Protein AF-A0A4Q0IH28-F1 (afdb_monomer_lite)

Secondary structure (DSSP, 8-state):
--TT--EEETTTTSHHHHHHHHHHHHTT---EEE--TTT--TT-HHHHHHHHHHH--SEEE-

Radius of gyration: 11.56 Å; chains: 1; bounding box: 24×15×33 Å

Foldseek 3Di:
DDLAAAEEEEPCVDPVNVVVVVVNVVVNRDRYDYDDCVQAVPVDPVSVVVCCVVRVGPYYHD

pLDDT: mean 96.71, std 3.34, range [76.31, 98.56]

Structure (mmCIF, N/CA/C/O backbone):
data_AF-A0A4Q0IH28-F1
#
_entry.id   AF-A0A4Q0IH28-F1
#
loop_
_atom_site.group_PDB
_atom_site.id
_atom_site.type_symbol
_atom_site.label_atom_id
_atom_site.label_alt_id
_atom_site.label_comp_id
_atom_site.label_asym_id
_atom_site.label_entity_id
_atom_site.label_seq_id
_atom_site.pdbx_PDB_ins_code
_atom_site.Cartn_x
_atom_site.Cartn_y
_atom_site.Cartn_z
_atom_site.occupancy
_atom_site.B_iso_or_equiv
_atom_site.auth_seq_id
_atom_site.auth_comp_id
_atom_site.auth_asym_id
_atom_site.auth_atom_id
_atom_site.pdbx_PDB_model_num
ATOM 1 N N . MET A 1 1 ? -11.958 8.661 9.522 1.00 76.31 1 MET A N 1
ATOM 2 C CA . MET A 1 1 ? -11.772 7.282 9.023 1.00 76.31 1 MET A CA 1
ATOM 3 C C . MET A 1 1 ? -12.182 6.340 10.148 1.00 76.31 1 MET A C 1
ATOM 5 O O . MET A 1 1 ? -11.967 6.689 11.302 1.00 76.31 1 MET A O 1
ATOM 9 N N . HIS A 1 2 ? -12.812 5.206 9.852 1.00 88.31 2 HIS A N 1
ATOM 10 C CA . HIS A 1 2 ? -13.074 4.157 10.849 1.00 88.31 2 HIS A CA 1
ATOM 11 C C . HIS A 1 2 ? -11.859 3.223 10.956 1.00 88.31 2 HIS A C 1
ATOM 13 O O . HIS A 1 2 ? -11.162 3.038 9.961 1.00 88.31 2 HIS A O 1
ATOM 19 N N . HIS A 1 3 ? -11.615 2.591 12.106 1.00 91.44 3 HIS A N 1
ATOM 20 C CA . HIS A 1 3 ? -10.466 1.683 12.294 1.00 91.44 3 HIS A CA 1
ATOM 21 C C . HIS A 1 3 ? -10.428 0.507 11.296 1.00 91.44 3 HIS A C 1
ATOM 23 O O . HIS A 1 3 ? -9.352 0.027 10.940 1.00 91.44 3 HIS A O 1
ATOM 29 N N . ALA A 1 4 ? -11.596 0.105 10.785 1.00 93.75 4 ALA A N 1
ATOM 30 C CA . ALA A 1 4 ? -11.746 -0.931 9.764 1.00 93.75 4 ALA A CA 1
ATOM 31 C C . ALA A 1 4 ? -11.615 -0.424 8.311 1.00 93.75 4 ALA A C 1
ATOM 33 O O . ALA A 1 4 ? -11.670 -1.242 7.389 1.00 93.75 4 ALA A O 1
ATOM 34 N N . SER A 1 5 ? -11.460 0.893 8.094 1.00 96.75 5 SER A N 1
ATOM 35 C CA . SER A 1 5 ? -11.409 1.455 6.734 1.00 96.75 5 SER A CA 1
ATOM 36 C C . SER A 1 5 ? -10.230 0.865 5.975 1.00 96.75 5 SER A C 1
ATOM 38 O O . SER A 1 5 ? -9.135 0.786 6.536 1.00 96.75 5 SER A O 1
ATOM 40 N N . LYS A 1 6 ? -10.419 0.490 4.709 1.00 98.25 6 LYS A N 1
ATOM 41 C CA . LYS A 1 6 ? -9.308 -0.029 3.903 1.00 98.25 6 LYS A CA 1
ATOM 42 C C . LYS A 1 6 ? -8.424 1.119 3.413 1.00 98.25 6 LYS A C 1
ATOM 44 O O . LYS A 1 6 ? -8.884 1.982 2.667 1.00 98.25 6 LYS A O 1
ATOM 49 N N . ILE A 1 7 ? -7.156 1.128 3.819 1.00 98.56 7 ILE A N 1
ATOM 50 C CA . ILE A 1 7 ? -6.209 2.216 3.535 1.00 98.56 7 ILE A CA 1
ATOM 51 C C . ILE A 1 7 ? -5.060 1.686 2.684 1.00 98.56 7 ILE A C 1
ATOM 53 O O . ILE A 1 7 ? -4.334 0.800 3.125 1.00 98.56 7 ILE A O 1
ATOM 57 N N . TYR A 1 8 ? -4.844 2.261 1.502 1.00 98.56 8 TYR A N 1
ATOM 58 C CA . TYR A 1 8 ? -3.654 1.991 0.698 1.00 98.56 8 TYR A CA 1
ATOM 59 C C . TYR A 1 8 ? -2.555 3.021 0.986 1.00 98.56 8 TYR A C 1
ATOM 61 O O . TYR A 1 8 ? -2.791 4.228 0.920 1.00 98.56 8 TYR A O 1
ATOM 69 N N . VAL A 1 9 ? -1.343 2.549 1.289 1.00 98.38 9 VAL A N 1
ATOM 70 C CA . VAL A 1 9 ? -0.151 3.399 1.442 1.00 98.38 9 VAL A CA 1
ATOM 71 C C . VAL A 1 9 ? 0.863 3.037 0.358 1.00 98.38 9 VAL A C 1
ATOM 73 O O . VAL A 1 9 ? 1.526 1.994 0.426 1.00 98.38 9 VAL A O 1
ATOM 76 N N . ALA A 1 10 ? 0.997 3.902 -0.646 1.00 97.12 10 ALA A N 1
ATOM 77 C CA . ALA A 1 10 ? 2.057 3.797 -1.639 1.00 97.12 10 ALA A CA 1
ATOM 78 C C . ALA A 1 10 ? 3.416 4.145 -1.009 1.00 97.12 10 ALA A C 1
ATOM 80 O O . ALA A 1 10 ? 3.504 4.807 0.024 1.00 97.12 10 ALA A O 1
ATOM 81 N N . GLY A 1 11 ? 4.509 3.633 -1.584 1.00 96.44 11 GLY A N 1
ATOM 82 C CA . GLY A 1 11 ? 5.855 3.955 -1.094 1.00 96.44 11 GLY A CA 1
ATOM 83 C C . GLY A 1 11 ? 6.126 3.544 0.365 1.00 96.44 11 GLY A C 1
ATOM 84 O O . GLY A 1 11 ? 7.013 4.106 1.003 1.00 96.44 11 GLY A O 1
ATOM 85 N N . HIS A 1 12 ? 5.402 2.554 0.904 1.00 97.44 12 HIS A N 1
ATOM 86 C CA . HIS A 1 12 ? 5.431 2.146 2.321 1.00 97.44 12 HIS A CA 1
ATOM 87 C C . HIS A 1 12 ? 6.813 1.762 2.894 1.00 97.44 12 HIS A C 1
ATOM 89 O O . HIS A 1 12 ? 6.969 1.678 4.109 1.00 97.44 12 HIS A O 1
ATOM 95 N N . ARG A 1 13 ? 7.819 1.518 2.042 1.00 96.31 13 ARG A N 1
ATOM 96 C CA . ARG A 1 13 ? 9.212 1.226 2.443 1.00 96.31 13 ARG A CA 1
ATOM 97 C C . ARG A 1 13 ? 10.114 2.464 2.498 1.00 96.31 13 ARG A C 1
ATOM 99 O O . ARG A 1 13 ? 11.236 2.369 2.981 1.00 96.31 13 ARG A O 1
ATOM 106 N N . GLY A 1 14 ? 9.650 3.601 1.984 1.00 96.31 14 GLY A N 1
ATOM 107 C CA . GLY A 1 14 ? 10.355 4.876 2.064 1.00 96.31 14 GLY A CA 1
ATOM 108 C C . GLY A 1 14 ? 10.208 5.535 3.437 1.00 96.31 14 GLY A C 1
ATOM 109 O O . GLY A 1 14 ? 9.430 5.092 4.280 1.00 96.31 14 GLY A O 1
ATOM 110 N N . MET A 1 15 ? 10.933 6.636 3.647 1.00 96.44 15 MET A N 1
ATOM 111 C CA . MET A 1 15 ? 10.965 7.362 4.925 1.00 96.44 15 MET A CA 1
ATOM 112 C C . MET A 1 15 ? 9.566 7.776 5.409 1.00 96.44 15 MET A C 1
ATOM 114 O O . MET A 1 15 ? 9.213 7.541 6.565 1.00 96.44 15 MET A O 1
ATOM 118 N N . VAL A 1 16 ? 8.761 8.357 4.514 1.00 97.31 16 VAL A N 1
ATOM 119 C CA . VAL A 1 16 ? 7.417 8.856 4.838 1.00 97.31 16 VAL A CA 1
ATOM 120 C C . VAL A 1 16 ? 6.413 7.708 4.919 1.00 97.31 16 VAL A C 1
ATOM 122 O O . VAL A 1 16 ? 5.729 7.572 5.930 1.00 97.31 16 VAL A O 1
ATOM 125 N N . GLY A 1 17 ? 6.371 6.829 3.913 1.00 97.62 17 GLY A N 1
ATOM 126 C CA . GLY A 1 17 ? 5.434 5.703 3.882 1.00 97.62 17 GLY A CA 1
ATOM 127 C C . GLY A 1 17 ? 5.565 4.781 5.099 1.00 97.62 17 GLY A C 1
ATOM 128 O O . GLY A 1 17 ? 4.559 4.412 5.705 1.00 97.62 17 GLY A O 1
ATOM 129 N N . ALA A 1 18 ? 6.794 4.484 5.537 1.00 97.81 18 ALA A N 1
ATOM 130 C CA . ALA A 1 18 ? 7.025 3.671 6.731 1.00 97.81 18 ALA A CA 1
ATOM 131 C C . ALA A 1 18 ? 6.546 4.367 8.018 1.00 97.81 18 ALA A C 1
ATOM 133 O O . ALA A 1 18 ? 6.049 3.709 8.938 1.00 97.81 18 ALA A O 1
ATOM 134 N N . ALA A 1 19 ? 6.675 5.696 8.099 1.00 98.31 19 ALA A N 1
ATOM 135 C CA . ALA A 1 19 ? 6.157 6.477 9.218 1.00 98.31 19 ALA A CA 1
ATOM 136 C C . ALA A 1 19 ? 4.623 6.514 9.234 1.00 98.31 19 ALA A C 1
ATOM 138 O O . ALA A 1 19 ? 4.039 6.325 10.299 1.00 98.31 19 ALA A O 1
ATOM 139 N N . ILE A 1 20 ? 3.986 6.665 8.069 1.00 98.25 20 ILE A N 1
ATOM 140 C CA . ILE A 1 20 ? 2.525 6.624 7.925 1.00 98.25 20 ILE A CA 1
ATOM 141 C C . ILE A 1 20 ? 1.985 5.264 8.371 1.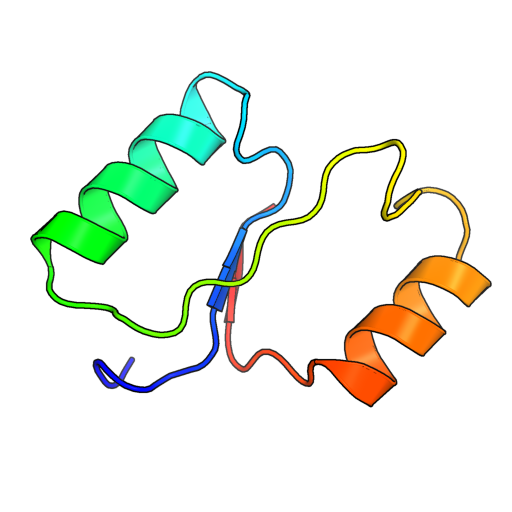00 98.25 20 ILE A C 1
ATOM 143 O O . ILE A 1 20 ? 1.101 5.216 9.220 1.00 98.25 20 ILE A O 1
ATOM 147 N N . VAL A 1 21 ? 2.543 4.151 7.876 1.00 98.25 21 VAL A N 1
ATOM 148 C CA . VAL A 1 21 ? 2.088 2.807 8.278 1.00 98.25 21 VAL A CA 1
ATOM 149 C C . VAL A 1 21 ? 2.247 2.594 9.784 1.00 98.25 21 VAL A C 1
ATOM 151 O O . VAL A 1 21 ? 1.341 2.064 10.430 1.00 98.25 21 VAL A O 1
ATOM 154 N N . ARG A 1 22 ? 3.375 3.019 10.369 1.00 98.19 22 ARG A N 1
ATOM 155 C CA . ARG A 1 22 ? 3.598 2.928 11.820 1.00 98.19 22 ARG A CA 1
ATOM 156 C C . ARG A 1 22 ? 2.555 3.726 12.600 1.00 98.19 22 ARG A C 1
ATOM 158 O O . ARG A 1 22 ? 2.037 3.222 13.591 1.00 98.19 22 ARG A O 1
ATOM 165 N N . GLU A 1 23 ? 2.249 4.940 12.157 1.00 98.25 23 GLU A N 1
ATOM 166 C CA . GLU A 1 23 ? 1.293 5.818 12.827 1.00 98.25 23 GLU A CA 1
ATOM 167 C C . GLU A 1 23 ? -0.149 5.315 12.695 1.00 98.25 23 GLU A C 1
ATOM 169 O O . GLU A 1 23 ? -0.866 5.268 13.690 1.00 98.25 23 GLU A O 1
ATOM 174 N N . LEU A 1 24 ? -0.555 4.842 11.514 1.00 98.19 24 LEU A N 1
ATOM 175 C CA . LEU A 1 24 ? -1.865 4.220 11.309 1.00 98.19 24 LEU A CA 1
ATOM 176 C C . LEU A 1 24 ? -2.045 2.997 12.220 1.00 98.19 24 LEU A C 1
ATOM 178 O O . LEU A 1 24 ? -3.053 2.880 12.913 1.00 98.19 24 LEU A O 1
ATOM 182 N N . ARG A 1 25 ? -1.033 2.128 12.315 1.00 97.50 25 ARG A N 1
ATOM 183 C CA . ARG A 1 25 ? -1.066 0.998 13.258 1.00 97.50 25 ARG A CA 1
ATOM 184 C C . ARG A 1 25 ? -1.141 1.462 14.712 1.00 97.50 25 ARG A C 1
ATOM 186 O O . ARG A 1 25 ? -1.915 0.907 15.483 1.00 97.50 25 ARG A O 1
ATOM 193 N N . ARG A 1 26 ? -0.383 2.499 15.089 1.00 98.31 26 ARG A N 1
ATOM 194 C CA . ARG A 1 26 ? -0.415 3.086 16.442 1.00 98.31 26 ARG A CA 1
ATOM 195 C C . ARG A 1 26 ? -1.799 3.640 16.797 1.00 98.31 26 ARG A C 1
ATOM 197 O O . ARG A 1 26 ? -2.199 3.568 17.953 1.00 98.31 26 ARG A O 1
ATOM 204 N N . GLN A 1 27 ? -2.521 4.174 15.815 1.00 97.56 27 GLN A N 1
ATOM 205 C CA . GLN A 1 27 ? -3.896 4.653 15.964 1.00 97.56 27 GLN A CA 1
ATOM 206 C C . GLN A 1 27 ? -4.948 3.532 15.897 1.00 97.56 27 GLN A C 1
ATOM 208 O O . GLN A 1 27 ? -6.132 3.823 16.009 1.00 97.56 27 GLN A O 1
ATOM 213 N N . GLY A 1 28 ? -4.554 2.265 15.725 1.00 97.75 28 GLY A N 1
ATOM 214 C CA . GLY A 1 28 ? -5.477 1.128 15.700 1.00 97.75 28 GLY A CA 1
ATOM 215 C C . GLY A 1 28 ? -6.155 0.888 14.351 1.00 97.75 28 GLY A C 1
ATOM 216 O O . GLY A 1 28 ? -7.221 0.289 14.315 1.00 97.75 28 GLY A O 1
ATOM 217 N N . TYR A 1 29 ? -5.594 1.375 13.240 1.00 98.19 29 TYR A N 1
ATOM 218 C CA . TYR A 1 29 ? -6.048 0.951 11.913 1.00 98.19 29 TYR A CA 1
ATOM 219 C C . TYR A 1 29 ? -5.470 -0.420 11.578 1.00 98.19 2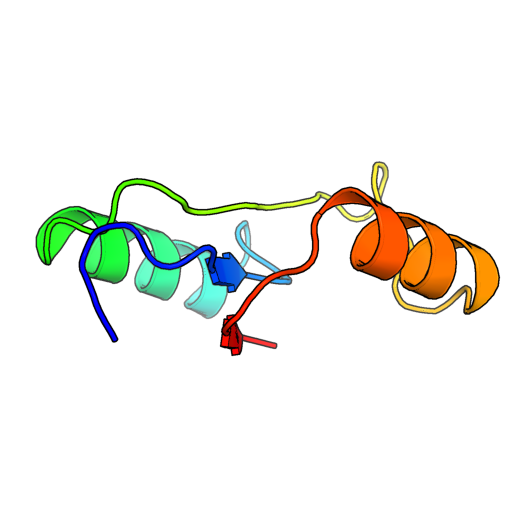9 TYR A C 1
ATOM 221 O O . TYR A 1 29 ? -4.254 -0.623 11.616 1.00 98.19 29 TYR A O 1
ATOM 229 N N . GLU A 1 30 ? -6.348 -1.347 11.214 1.00 95.62 30 GLU A N 1
ATOM 230 C CA . GLU A 1 30 ? -5.982 -2.751 10.998 1.00 95.62 30 GLU A CA 1
ATOM 231 C C . GLU A 1 30 ? -5.925 -3.111 9.508 1.00 95.62 30 GLU A C 1
ATOM 233 O O . GLU A 1 30 ? -5.116 -3.937 9.088 1.00 95.62 30 GLU A O 1
ATOM 238 N N . ASN A 1 31 ? -6.737 -2.443 8.685 1.00 97.69 31 ASN A N 1
ATOM 239 C CA . ASN A 1 31 ? -6.934 -2.770 7.275 1.00 97.69 31 ASN A CA 1
ATOM 240 C C . ASN A 1 31 ? -6.038 -1.922 6.353 1.00 97.69 31 ASN A C 1
ATOM 242 O O . ASN A 1 31 ? -6.506 -1.115 5.548 1.00 97.69 31 ASN A O 1
ATOM 246 N N . ILE A 1 32 ? -4.722 -2.071 6.517 1.00 98.19 32 ILE A N 1
ATOM 247 C CA . ILE A 1 32 ? -3.715 -1.332 5.746 1.00 98.19 32 ILE A CA 1
ATOM 248 C C . ILE A 1 32 ? -3.180 -2.224 4.624 1.00 98.19 32 ILE A C 1
ATOM 250 O O . ILE A 1 32 ? -2.547 -3.248 4.880 1.00 98.19 32 ILE A O 1
ATOM 254 N N . VAL A 1 33 ? -3.381 -1.794 3.383 1.00 98.12 33 VAL A N 1
ATOM 255 C CA . VAL A 1 33 ? -2.875 -2.440 2.172 1.00 98.12 33 VAL A CA 1
ATOM 256 C C . VAL A 1 33 ? -1.616 -1.717 1.711 1.00 98.12 33 VAL A C 1
ATOM 258 O O . VAL A 1 33 ? -1.556 -0.489 1.641 1.00 98.12 33 VAL A O 1
ATOM 261 N N . THR A 1 34 ? -0.592 -2.484 1.357 1.00 98.00 34 THR A N 1
ATOM 262 C CA . THR A 1 34 ? 0.640 -1.959 0.767 1.00 98.00 34 THR A CA 1
ATOM 263 C C . THR A 1 34 ? 1.063 -2.814 -0.417 1.00 98.00 34 THR A C 1
ATOM 265 O O . THR A 1 34 ? 0.785 -4.015 -0.452 1.00 98.00 34 THR A O 1
ATOM 268 N N . ARG A 1 35 ? 1.767 -2.203 -1.371 1.00 97.75 35 ARG A N 1
ATOM 269 C CA . ARG A 1 35 ? 2.413 -2.897 -2.489 1.00 97.75 35 ARG A CA 1
ATOM 270 C C . ARG A 1 35 ? 3.825 -2.370 -2.688 1.00 97.75 35 ARG A C 1
ATOM 272 O O . ARG A 1 35 ? 4.104 -1.189 -2.457 1.00 97.75 35 ARG A O 1
ATOM 279 N N . THR A 1 36 ? 4.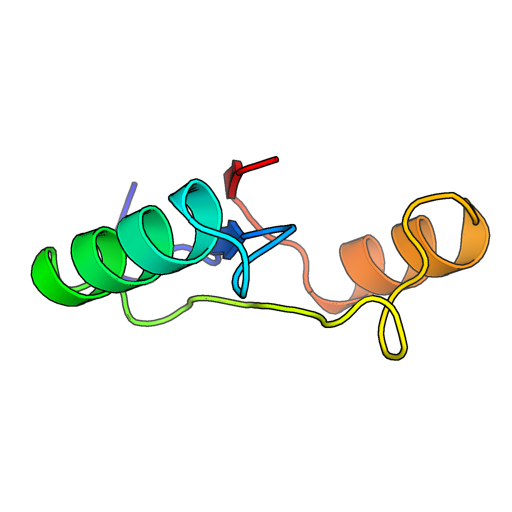732 -3.262 -3.046 1.00 96.69 36 THR A N 1
ATOM 280 C CA . THR A 1 36 ? 6.061 -2.918 -3.548 1.00 96.69 36 THR A CA 1
ATOM 281 C C . THR A 1 36 ? 5.977 -2.544 -5.022 1.00 96.69 36 THR A C 1
ATOM 283 O O . THR A 1 36 ? 5.025 -2.913 -5.700 1.00 96.69 36 THR A O 1
ATOM 286 N N . HIS A 1 37 ? 7.011 -1.884 -5.543 1.00 93.25 37 HIS A N 1
ATOM 287 C CA . HIS A 1 37 ? 7.103 -1.592 -6.977 1.00 93.25 37 HIS A CA 1
ATOM 288 C C . HIS A 1 37 ? 7.066 -2.863 -7.851 1.00 93.25 37 HIS A C 1
ATOM 290 O O . HIS A 1 37 ? 6.642 -2.815 -8.998 1.00 93.25 37 HIS A O 1
ATOM 296 N N . ALA A 1 38 ? 7.523 -4.008 -7.328 1.00 95.19 38 ALA A N 1
ATOM 297 C CA . ALA A 1 38 ? 7.474 -5.275 -8.057 1.00 95.19 38 ALA A CA 1
ATOM 298 C C . ALA A 1 38 ? 6.064 -5.892 -8.085 1.00 95.19 38 ALA A C 1
ATOM 300 O O . ALA A 1 38 ? 5.758 -6.661 -8.987 1.00 95.19 38 ALA A O 1
ATOM 301 N N . GLU A 1 39 ? 5.220 -5.570 -7.103 1.00 97.12 39 GLU A N 1
ATOM 302 C CA . GLU A 1 39 ? 3.843 -6.075 -7.006 1.00 97.12 39 GLU A CA 1
ATOM 303 C C . GLU A 1 39 ? 2.830 -5.143 -7.684 1.00 97.12 39 GLU A C 1
ATOM 305 O O . GLU A 1 39 ? 1.761 -5.593 -8.082 1.00 97.12 39 GLU A O 1
ATOM 310 N N . LEU A 1 40 ? 3.141 -3.848 -7.777 1.00 97.12 40 LEU A N 1
ATOM 311 C CA . LEU A 1 40 ? 2.312 -2.838 -8.425 1.00 97.12 40 LEU A CA 1
ATOM 312 C C . LEU A 1 40 ? 3.202 -1.745 -9.020 1.00 97.12 40 LEU A C 1
ATOM 314 O O . LEU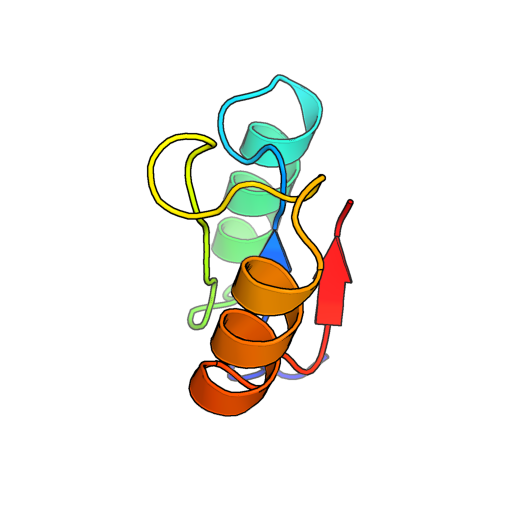 A 1 40 ? 3.832 -0.973 -8.291 1.00 97.12 40 LEU A O 1
ATOM 318 N N . ASP A 1 41 ? 3.212 -1.659 -10.346 1.00 96.56 41 ASP A N 1
ATOM 319 C CA . ASP A 1 41 ? 3.861 -0.574 -11.071 1.00 96.56 41 ASP A CA 1
ATOM 320 C C . ASP A 1 41 ? 2.876 0.582 -11.260 1.00 96.56 41 ASP A C 1
ATOM 322 O O . ASP A 1 41 ? 2.008 0.553 -12.131 1.00 96.56 41 ASP A O 1
ATOM 326 N N . LEU A 1 42 ? 3.026 1.625 -10.442 1.00 95.81 42 LEU A N 1
ATOM 327 C CA . LEU A 1 42 ? 2.150 2.801 -10.461 1.00 95.81 42 LEU A CA 1
ATOM 328 C C . LEU A 1 42 ? 2.245 3.623 -11.757 1.00 95.81 42 LEU A C 1
ATOM 330 O O . LEU A 1 42 ? 1.418 4.506 -11.970 1.00 95.81 42 LEU A O 1
ATOM 334 N N . THR A 1 43 ? 3.230 3.356 -12.620 1.00 96.06 43 THR A N 1
ATOM 335 C CA . THR A 1 43 ? 3.339 4.003 -13.936 1.00 96.06 43 THR A CA 1
ATOM 336 C C . THR A 1 43 ? 2.514 3.291 -15.010 1.00 96.06 43 THR A C 1
ATOM 338 O O . THR A 1 43 ? 2.243 3.869 -16.064 1.00 96.06 43 THR A O 1
ATOM 341 N N . ARG A 1 44 ? 2.073 2.051 -14.745 1.00 97.81 44 ARG A N 1
ATOM 342 C CA . ARG A 1 44 ? 1.253 1.247 -15.654 1.00 97.81 44 ARG A CA 1
ATOM 343 C C . ARG A 1 44 ? -0.216 1.317 -15.249 1.00 97.81 44 ARG A C 1
ATOM 345 O O . ARG A 1 44 ? -0.640 0.722 -14.265 1.00 97.81 44 ARG A O 1
ATOM 352 N N . GLN A 1 45 ? -1.014 2.006 -16.061 1.00 98.06 45 GLN A N 1
ATOM 353 C CA . GLN A 1 45 ? -2.435 2.239 -15.786 1.00 98.06 45 GLN A CA 1
ATOM 354 C C . GLN A 1 45 ? -3.236 0.945 -15.580 1.00 98.06 45 GLN A C 1
ATOM 356 O O . GLN A 1 45 ? -4.014 0.869 -14.637 1.00 98.06 45 GLN A O 1
ATOM 361 N N . ALA A 1 46 ? -3.009 -0.081 -16.404 1.00 98.31 46 ALA A N 1
ATOM 362 C CA . ALA A 1 46 ? -3.716 -1.357 -16.281 1.00 98.31 46 ALA A CA 1
ATOM 363 C C . ALA A 1 46 ? -3.464 -2.048 -14.925 1.00 98.31 46 ALA A C 1
ATOM 365 O O . ALA A 1 46 ? -4.390 -2.605 -14.339 1.00 98.31 46 ALA A O 1
ATOM 366 N N . ASP A 1 47 ? -2.235 -1.970 -14.401 1.00 98.00 47 ASP A N 1
ATOM 367 C CA . ASP A 1 47 ? -1.885 -2.532 -13.092 1.00 98.00 47 ASP A CA 1
ATOM 368 C C . ASP A 1 47 ? -2.609 -1.771 -11.967 1.00 98.00 47 ASP A C 1
ATOM 370 O O . ASP A 1 47 ? -3.148 -2.381 -11.044 1.00 98.00 47 ASP A O 1
ATOM 374 N N . VAL A 1 48 ? -2.667 -0.436 -12.065 1.00 97.56 48 VAL A N 1
ATOM 375 C CA . VAL A 1 48 ? -3.385 0.422 -11.110 1.00 97.56 48 VAL A CA 1
ATOM 376 C C . VAL A 1 48 ? -4.888 0.153 -11.153 1.00 97.56 48 VAL A C 1
ATOM 378 O O . VAL A 1 48 ? -5.505 -0.021 -10.106 1.00 97.56 48 VAL A O 1
ATOM 381 N N . GLU A 1 49 ? -5.488 0.073 -12.339 1.00 98.38 49 GLU A N 1
ATOM 382 C CA . GL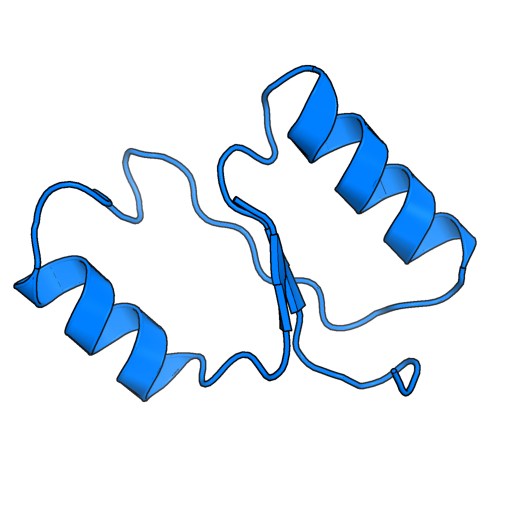U A 1 49 ? -6.918 -0.204 -12.503 1.00 98.38 49 GLU A CA 1
ATOM 383 C C . GLU A 1 49 ? -7.303 -1.563 -11.913 1.00 98.38 49 GLU A C 1
ATOM 385 O O . GLU A 1 49 ? -8.261 -1.644 -11.142 1.00 98.38 49 GLU A O 1
ATOM 390 N N . ALA A 1 50 ? -6.525 -2.610 -12.205 1.00 98.31 50 ALA A N 1
ATOM 391 C CA . ALA A 1 50 ? -6.740 -3.938 -11.638 1.00 98.31 50 ALA A CA 1
ATOM 392 C C . ALA A 1 50 ? -6.627 -3.922 -10.105 1.00 98.31 50 ALA A C 1
ATOM 394 O O . ALA A 1 50 ? -7.516 -4.420 -9.413 1.00 98.31 50 ALA A O 1
ATOM 395 N N . PHE A 1 51 ? -5.585 -3.277 -9.571 1.00 98.31 51 PHE A N 1
ATOM 396 C CA . PHE A 1 51 ? -5.376 -3.145 -8.131 1.00 98.31 51 PHE A CA 1
ATOM 397 C C . PHE A 1 51 ? -6.530 -2.411 -7.435 1.00 98.31 51 PHE A C 1
ATOM 399 O O . PHE A 1 51 ? -7.028 -2.875 -6.411 1.00 98.31 51 PHE A O 1
ATOM 406 N N . PHE A 1 52 ? -6.989 -1.279 -7.976 1.00 98.06 52 PHE A N 1
ATOM 407 C CA . PHE A 1 52 ? -8.089 -0.518 -7.377 1.00 98.06 52 PHE A CA 1
ATOM 408 C C . PHE A 1 52 ? -9.435 -1.243 -7.493 1.00 98.06 52 PHE A C 1
ATOM 410 O O . PHE A 1 52 ? -10.251 -1.138 -6.574 1.00 98.06 52 PHE A O 1
ATOM 417 N N . ALA A 1 53 ? -9.665 -1.994 -8.574 1.00 98.12 53 ALA A N 1
ATOM 418 C CA . ALA A 1 53 ? -10.862 -2.816 -8.735 1.00 98.12 53 ALA A CA 1
ATOM 419 C C . ALA A 1 53 ? -10.913 -3.979 -7.728 1.00 98.12 53 ALA A C 1
ATOM 421 O O . ALA A 1 53 ? -11.984 -4.276 -7.195 1.00 98.12 53 ALA A O 1
ATOM 422 N N . GLU A 1 54 ? -9.767 -4.606 -7.448 1.00 97.94 54 GLU A N 1
ATOM 423 C CA . GLU A 1 54 ? -9.632 -5.695 -6.477 1.00 97.94 54 GLU A CA 1
ATOM 424 C C . GLU A 1 54 ? -9.697 -5.182 -5.033 1.00 97.94 54 GLU A C 1
ATOM 426 O O . GLU A 1 54 ? -10.526 -5.623 -4.235 1.00 97.94 54 GLU A O 1
ATOM 431 N N . GLU A 1 55 ? -8.825 -4.238 -4.682 1.00 98.00 55 GLU A N 1
ATOM 432 C CA . GLU A 1 55 ? -8.641 -3.839 -3.293 1.00 98.00 55 GLU A CA 1
ATOM 433 C C . GLU A 1 55 ? -9.714 -2.865 -2.827 1.00 98.00 55 GLU A C 1
ATOM 435 O O . GLU A 1 55 ? -10.151 -2.967 -1.683 1.00 98.00 55 GLU A O 1
ATOM 440 N N . ARG A 1 56 ? -10.169 -1.957 -3.699 1.00 97.75 56 ARG A N 1
ATOM 441 C CA . ARG A 1 56 ? -11.169 -0.921 -3.392 1.00 97.75 56 ARG A CA 1
ATOM 442 C C . ARG A 1 56 ? -10.856 -0.142 -2.097 1.00 97.75 56 ARG A C 1
ATOM 444 O O . ARG A 1 56 ? -11.690 -0.121 -1.188 1.00 97.75 56 ARG A O 1
ATOM 451 N N . PRO A 1 57 ? -9.662 0.469 -1.968 1.00 97.69 57 PRO A N 1
ATOM 452 C CA . PRO A 1 57 ? -9.321 1.248 -0.782 1.00 97.69 57 PRO A CA 1
ATOM 453 C C . PRO A 1 57 ? -10.239 2.471 -0.641 1.00 97.69 57 PRO A C 1
ATOM 455 O O . PRO A 1 57 ? -10.570 3.128 -1.625 1.00 97.69 57 PRO A O 1
ATOM 458 N N . GLU A 1 58 ? -10.618 2.800 0.592 1.00 98.06 58 GLU A N 1
ATOM 459 C CA . GLU A 1 58 ? -11.393 4.005 0.921 1.00 98.06 58 GLU A CA 1
ATOM 460 C C . GLU A 1 58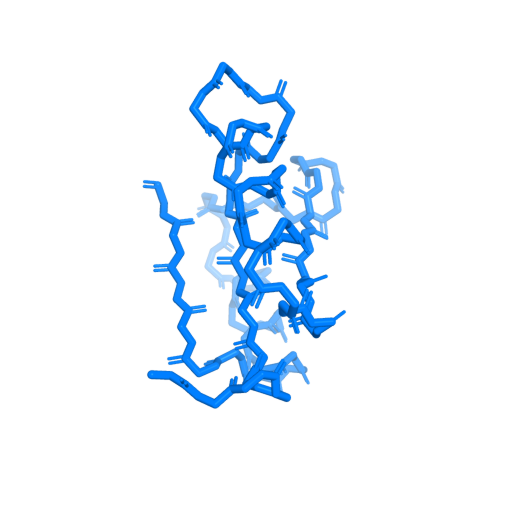 ? -10.499 5.244 1.018 1.00 98.06 58 GLU A C 1
ATOM 462 O O . GLU A 1 58 ? -10.925 6.355 0.708 1.00 98.06 58 GLU A O 1
ATOM 467 N N . PHE A 1 59 ? -9.247 5.050 1.442 1.00 97.94 59 PHE A N 1
ATOM 468 C CA . PHE A 1 59 ? -8.255 6.111 1.576 1.00 97.94 59 PHE A CA 1
ATOM 469 C C . PHE A 1 59 ? -6.934 5.699 0.938 1.00 97.94 59 PHE A C 1
ATOM 471 O O . PHE A 1 59 ? -6.524 4.539 1.016 1.00 97.94 59 PHE A O 1
ATOM 478 N N . VAL A 1 60 ? -6.253 6.673 0.339 1.00 97.81 60 VAL A N 1
ATOM 479 C CA . VAL A 1 60 ? -4.969 6.485 -0.336 1.00 97.81 60 VAL A CA 1
ATOM 480 C C . VAL A 1 60 ? -3.984 7.544 0.148 1.00 97.81 60 VAL A C 1
ATOM 482 O O . VAL A 1 60 ? -4.296 8.733 0.130 1.00 97.81 60 VAL A O 1
ATOM 485 N N . PHE A 1 61 ? -2.792 7.106 0.549 1.00 96.69 61 PHE A N 1
ATOM 486 C CA . PHE A 1 61 ? -1.637 7.964 0.813 1.00 96.69 61 PHE A CA 1
ATOM 487 C C . PHE A 1 61 ? -0.567 7.700 -0.255 1.00 96.69 61 PHE A C 1
ATOM 489 O O . PHE A 1 61 ? -0.164 6.547 -0.438 1.00 96.69 61 PHE A O 1
ATOM 496 N N . LEU A 1 62 ? -0.140 8.758 -0.952 1.00 88.00 62 LEU A N 1
ATOM 497 C CA . LEU A 1 62 ? 0.857 8.762 -2.033 1.00 88.00 62 LEU A CA 1
ATOM 498 C C . LEU A 1 62 ? 2.088 9.573 -1.627 1.00 88.00 62 LEU A C 1
ATOM 500 O O . LEU A 1 62 ? 1.892 10.648 -1.016 1.00 88.00 62 LEU A O 1
#

Sequence (62 aa):
MHHASKIYVAGHRGMVGAAIVRELRRQGYENIVTRTHAELDLTRQADVEAFFAEERPEFVFL